Protein AF-A0A0M8W9K4-F1 (afdb_monomer)

Solvent-accessible surface area (backbone atoms only — not comparable to full-atom values): 4977 Å² total; per-residue (Å²): 126,70,86,83,69,84,66,82,86,88,83,75,89,67,85,50,74,71,55,49,51,60,54,46,51,34,42,76,69,67,74,43,75,73,68,81,63,51,61,44,48,29,25,52,88,50,44,67,63,53,49,53,39,43,73,70,57,41,90,76,46,82,31,77,47,71,28,84,86,58,78,26,74,68,77,85,125

Sequence (77 aa):
MMWFKGQHMGARAGAGEEDNRALQDLVAGGKAKPSFVVCHELSLDEAPTSYEHFDARDEGWTKVVLHPNGHGNGHKQ

Foldseek 3Di:
DCPPPPDDDDDDDDDDPVVVVVVVCCVVVVVDDCVVQEQFEFEPVCVVVLVVCVVVVPPSNGHYHYDPVGPTPDDDD

Secondary structure (DSSP, 8-state):
-GGGTT------SS--HHHHHHHHHHHHTTS--GGGG--EEEEGGGHHHHHHHHHHT-TT-S-EEEETTS-------

pLDDT: mean 84.67, std 14.74, range [38.09, 97.12]

Radius of gyration: 17.69 Å; Cα contacts (8 Å, |Δi|>4): 62; chains: 1; bounding box: 29×35×46 Å

Structure (mmCIF, N/CA/C/O backbone):
data_AF-A0A0M8W9K4-F1
#
_entry.id   AF-A0A0M8W9K4-F1
#
loop_
_atom_site.group_PDB
_atom_site.id
_atom_site.type_symbol
_atom_site.label_atom_id
_atom_site.label_alt_id
_atom_site.label_comp_id
_atom_site.label_asym_id
_atom_site.label_entity_id
_atom_site.label_seq_id
_atom_site.pdbx_PDB_ins_code
_atom_site.Cartn_x
_atom_site.Cartn_y
_atom_site.Cartn_z
_atom_site.occupancy
_atom_site.B_iso_or_equiv
_atom_site.auth_seq_id
_atom_site.auth_comp_id
_atom_site.auth_asym_id
_atom_site.auth_atom_id
_atom_site.pdbx_PDB_model_num
ATOM 1 N N . MET A 1 1 ? -16.129 -22.615 -25.640 1.00 60.81 1 MET A N 1
ATOM 2 C CA . MET A 1 1 ? -14.915 -23.448 -25.758 1.00 60.81 1 MET A CA 1
ATOM 3 C C . MET A 1 1 ? -13.682 -22.551 -25.782 1.00 60.81 1 MET A C 1
ATOM 5 O O . MET A 1 1 ? -13.481 -21.838 -26.757 1.00 60.81 1 MET A O 1
ATOM 9 N N . MET A 1 2 ? -12.902 -22.536 -24.703 1.00 63.91 2 MET A N 1
ATOM 10 C CA . MET A 1 2 ? -11.700 -21.694 -24.556 1.00 63.91 2 MET A CA 1
ATOM 11 C C . MET A 1 2 ? -10.511 -22.193 -25.406 1.00 63.91 2 MET A C 1
ATOM 13 O O . MET A 1 2 ? -9.646 -21.426 -25.809 1.00 63.91 2 MET A O 1
ATOM 17 N N . TRP A 1 3 ? -10.539 -23.478 -25.762 1.00 69.62 3 TRP A N 1
ATOM 18 C CA . TRP A 1 3 ? -9.453 -24.225 -26.399 1.00 69.62 3 TRP A CA 1
ATOM 19 C C . TRP A 1 3 ? -9.273 -24.035 -27.917 1.00 69.62 3 TRP A C 1
ATOM 21 O O . TRP A 1 3 ? -8.241 -24.419 -28.450 1.00 69.62 3 TRP A O 1
ATOM 31 N N . PHE A 1 4 ? -10.232 -23.430 -28.628 1.00 81.44 4 PHE A N 1
ATOM 32 C CA . PHE A 1 4 ? -10.167 -23.273 -30.097 1.00 81.44 4 PHE A CA 1
ATOM 33 C C . PHE A 1 4 ? -9.935 -21.831 -30.559 1.00 81.44 4 PHE A C 1
ATOM 35 O O . PHE A 1 4 ? -10.063 -21.528 -31.741 1.00 81.44 4 PHE A O 1
ATOM 42 N N . LYS A 1 5 ? -9.621 -20.924 -29.626 1.00 82.25 5 LYS A N 1
ATOM 43 C CA . LYS A 1 5 ? -9.435 -19.491 -29.906 1.00 82.25 5 LYS A CA 1
ATOM 44 C C . LYS A 1 5 ? -8.003 -18.997 -29.683 1.00 82.25 5 LYS A C 1
ATOM 46 O O . LYS A 1 5 ? -7.789 -17.792 -29.661 1.00 82.25 5 LYS A O 1
ATOM 51 N N . GLY A 1 6 ? -7.040 -19.900 -29.483 1.00 86.19 6 GLY A N 1
ATOM 52 C CA . GLY A 1 6 ? -5.643 -19.521 -29.236 1.00 86.19 6 GLY A CA 1
ATOM 53 C C . GLY A 1 6 ? -5.432 -18.731 -27.938 1.00 86.19 6 GLY A C 1
ATOM 54 O O . GLY A 1 6 ? -4.514 -17.924 -27.856 1.00 86.19 6 GLY A O 1
ATOM 55 N N . GLN A 1 7 ? -6.293 -18.911 -26.930 1.00 88.88 7 GLN A N 1
ATOM 56 C CA . GLN A 1 7 ? -6.141 -18.251 -25.631 1.00 88.88 7 GLN A CA 1
ATOM 57 C C . GLN A 1 7 ? -5.175 -19.042 -24.742 1.00 88.88 7 GLN A C 1
ATOM 59 O O . GLN A 1 7 ? -5.329 -20.251 -24.582 1.00 88.88 7 GLN A O 1
ATOM 64 N N . HIS A 1 8 ? -4.208 -18.352 -24.136 1.00 81.81 8 HIS A N 1
ATOM 65 C CA . HIS A 1 8 ? -3.265 -18.928 -23.176 1.00 81.81 8 HIS A CA 1
ATOM 66 C C . HIS A 1 8 ? -3.697 -18.586 -21.744 1.00 81.81 8 HIS A C 1
ATOM 68 O O . HIS A 1 8 ? -4.047 -17.442 -21.459 1.00 81.81 8 HIS A O 1
ATOM 74 N N . MET A 1 9 ? -3.642 -19.567 -20.837 1.00 83.81 9 MET A N 1
ATOM 75 C CA . MET A 1 9 ? -3.784 -19.348 -19.393 1.00 83.81 9 MET A CA 1
ATOM 76 C C . MET A 1 9 ? -2.414 -19.446 -18.736 1.00 83.81 9 MET A C 1
ATOM 78 O O . MET A 1 9 ? -1.819 -20.520 -18.703 1.00 83.81 9 MET A O 1
ATOM 82 N N . GLY A 1 10 ? -1.921 -18.329 -18.211 1.00 79.19 10 GLY A N 1
ATOM 83 C CA . GLY A 1 10 ? -0.762 -18.315 -17.328 1.00 79.19 10 GLY A CA 1
ATOM 84 C C . GLY A 1 10 ? -1.222 -18.367 -15.877 1.00 79.19 10 GLY A C 1
ATOM 85 O O . GLY A 1 10 ? -2.009 -17.525 -15.455 1.00 79.19 10 GLY A O 1
ATOM 86 N N . ALA A 1 11 ? -0.717 -19.331 -15.115 1.00 75.50 11 ALA A N 1
ATOM 87 C CA . ALA A 1 11 ? -0.821 -19.345 -13.664 1.00 75.50 11 ALA A CA 1
ATOM 88 C C . ALA A 1 11 ? 0.596 -19.421 -13.099 1.00 75.50 11 ALA A C 1
ATOM 90 O O . ALA A 1 11 ? 1.371 -20.306 -13.459 1.00 75.50 11 ALA A O 1
ATOM 91 N N . ARG A 1 12 ? 0.945 -18.470 -12.239 1.00 70.19 12 ARG A N 1
ATOM 92 C CA . ARG A 1 12 ? 2.247 -18.399 -11.582 1.00 70.19 12 ARG A CA 1
ATOM 93 C C . ARG A 1 12 ? 2.026 -18.109 -10.108 1.00 70.19 12 ARG A C 1
ATOM 95 O O . ARG A 1 12 ? 1.280 -17.194 -9.767 1.00 70.19 12 ARG A O 1
ATOM 102 N N . ALA A 1 13 ? 2.715 -18.846 -9.245 1.00 69.31 13 ALA A N 1
ATOM 103 C CA . ALA A 1 13 ? 2.848 -18.473 -7.846 1.00 69.31 13 ALA A CA 1
ATOM 104 C C . ALA A 1 13 ? 3.788 -17.263 -7.760 1.00 69.31 13 ALA A C 1
ATOM 106 O O . ALA A 1 13 ? 4.993 -17.450 -7.815 1.00 69.31 13 ALA A O 1
ATOM 107 N N . GLY A 1 14 ? 3.228 -16.049 -7.703 1.00 66.44 14 GLY A N 1
ATOM 108 C CA . GLY A 1 14 ? 3.925 -14.798 -7.370 1.00 66.44 14 GLY A CA 1
ATOM 109 C C . GLY A 1 14 ? 5.071 -14.364 -8.300 1.00 66.44 14 GLY A C 1
ATOM 110 O O . GLY A 1 14 ? 5.947 -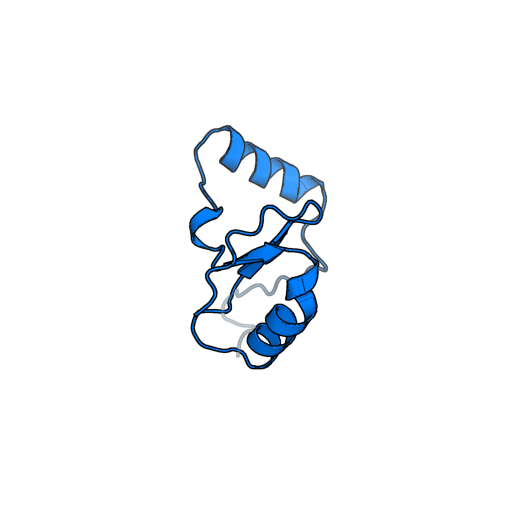15.136 -8.686 1.00 66.44 14 GLY A O 1
ATOM 111 N N . ALA A 1 15 ? 5.094 -13.082 -8.659 1.00 63.38 15 ALA A N 1
ATOM 112 C CA . ALA A 1 15 ? 6.252 -12.476 -9.310 1.00 63.38 15 ALA A CA 1
ATOM 113 C C . ALA A 1 15 ? 7.490 -12.624 -8.399 1.00 63.38 15 ALA A C 1
ATOM 115 O O . ALA A 1 15 ? 7.404 -12.484 -7.181 1.00 63.38 15 ALA A O 1
ATOM 116 N N . GLY A 1 16 ? 8.612 -13.018 -8.985 1.00 68.19 16 GLY A N 1
ATOM 117 C CA . GLY A 1 16 ? 9.854 -13.344 -8.286 1.00 68.19 16 GLY A CA 1
ATOM 118 C C . GLY A 1 16 ? 10.735 -12.108 -8.190 1.00 68.19 16 GLY A C 1
ATOM 119 O O . GLY A 1 16 ? 10.368 -11.035 -8.664 1.00 68.19 16 GLY A O 1
ATOM 120 N N . GLU A 1 17 ? 11.935 -12.253 -7.638 1.00 69.44 17 GLU A N 1
ATOM 121 C CA . GLU A 1 17 ? 12.860 -11.122 -7.501 1.00 69.44 17 GLU A CA 1
ATOM 122 C C . GLU A 1 17 ? 13.246 -10.486 -8.851 1.00 69.44 17 GLU A C 1
ATOM 124 O O . GLU A 1 17 ? 13.408 -9.272 -8.944 1.00 69.44 17 GLU A O 1
ATOM 129 N N . GLU A 1 18 ? 13.314 -11.282 -9.923 1.00 71.50 18 GLU A N 1
ATOM 130 C CA . GLU A 1 18 ? 13.601 -10.799 -11.280 1.00 71.50 18 GLU A CA 1
ATOM 131 C C . GLU A 1 18 ? 12.538 -9.820 -11.804 1.00 71.50 18 GLU A C 1
ATOM 133 O O . GLU A 1 18 ? 12.885 -8.755 -12.317 1.00 71.50 18 GLU A O 1
ATOM 138 N N . ASP A 1 19 ? 11.253 -10.131 -11.607 1.00 74.19 19 ASP A N 1
ATOM 139 C CA . ASP A 1 19 ? 10.147 -9.264 -12.028 1.00 74.19 19 ASP A CA 1
ATOM 140 C C . ASP A 1 19 ? 10.127 -7.962 -11.213 1.00 74.19 19 ASP A C 1
ATOM 142 O O . ASP A 1 19 ? 9.872 -6.882 -11.751 1.00 74.19 19 ASP A O 1
ATOM 146 N N . ASN A 1 20 ? 10.456 -8.041 -9.919 1.00 85.00 20 ASN A N 1
ATOM 147 C CA . ASN A 1 20 ? 10.506 -6.875 -9.040 1.00 85.00 20 ASN A CA 1
ATOM 148 C C . ASN A 1 20 ? 11.581 -5.871 -9.466 1.00 85.00 20 ASN A C 1
ATOM 150 O O . ASN A 1 20 ? 11.334 -4.670 -9.378 1.00 85.00 20 ASN A O 1
ATOM 154 N N . ARG A 1 21 ? 12.737 -6.329 -9.972 1.00 88.44 21 ARG A N 1
ATOM 155 C CA . ARG A 1 21 ? 13.778 -5.422 -10.489 1.00 88.44 21 ARG A CA 1
ATOM 156 C C . ARG A 1 21 ? 13.295 -4.635 -11.699 1.00 88.44 21 ARG A C 1
ATOM 158 O O . ARG A 1 21 ? 13.428 -3.417 -11.726 1.00 88.44 21 ARG A O 1
ATOM 165 N N . ALA A 1 22 ? 12.661 -5.309 -12.657 1.00 90.44 22 ALA A N 1
ATOM 166 C CA . ALA A 1 22 ? 12.112 -4.633 -13.828 1.00 90.44 22 ALA A CA 1
ATOM 167 C C . ALA A 1 22 ? 11.056 -3.583 -13.433 1.00 90.44 22 ALA A C 1
ATOM 169 O O . ALA A 1 22 ? 11.055 -2.471 -13.958 1.00 90.44 22 ALA A O 1
ATOM 170 N N . LEU A 1 23 ? 10.182 -3.901 -12.470 1.00 91.62 23 LEU A N 1
ATOM 171 C CA . LEU A 1 23 ? 9.202 -2.947 -11.940 1.00 91.62 23 LEU A CA 1
ATOM 172 C C . LEU A 1 23 ? 9.866 -1.788 -11.181 1.00 91.62 23 LEU A C 1
ATOM 174 O O . LEU A 1 23 ? 9.452 -0.639 -11.338 1.00 91.62 23 LEU A O 1
ATOM 178 N N . GLN A 1 24 ? 10.903 -2.068 -10.391 1.00 92.50 24 GLN A N 1
ATOM 179 C CA . GLN A 1 24 ? 11.678 -1.054 -9.678 1.00 92.50 24 GLN A CA 1
ATOM 180 C C . GLN A 1 24 ? 12.319 -0.059 -10.650 1.00 92.50 24 GLN A C 1
ATOM 182 O O . GLN A 1 24 ? 12.210 1.147 -10.425 1.00 92.50 24 GLN A O 1
ATOM 187 N N . ASP A 1 25 ? 12.914 -0.534 -11.745 1.00 95.12 25 ASP A N 1
ATOM 188 C CA . ASP A 1 25 ? 13.539 0.319 -12.762 1.00 95.12 25 ASP A CA 1
ATOM 189 C C . ASP A 1 25 ? 12.529 1.280 -13.406 1.00 95.12 25 ASP A C 1
ATOM 191 O O . ASP A 1 25 ? 12.852 2.436 -13.695 1.00 95.12 25 ASP A O 1
ATOM 195 N N . LEU A 1 26 ? 11.278 0.842 -13.590 1.00 95.44 26 LEU A N 1
ATOM 196 C CA . LEU A 1 26 ? 10.207 1.712 -14.084 1.00 95.44 26 LEU A CA 1
ATOM 197 C C . LEU A 1 26 ? 9.879 2.836 -13.095 1.00 95.44 26 LEU A C 1
ATOM 199 O O . LEU A 1 26 ? 9.649 3.969 -13.522 1.00 95.44 26 LEU A O 1
ATOM 203 N N . VAL A 1 27 ? 9.865 2.543 -11.794 1.00 95.56 27 VAL A N 1
ATOM 204 C CA . VAL A 1 27 ? 9.600 3.546 -10.752 1.00 95.56 27 VAL A CA 1
ATOM 205 C C . VAL A 1 27 ? 10.788 4.498 -10.602 1.00 95.56 27 VAL A C 1
ATOM 207 O O . VAL A 1 27 ? 10.603 5.713 -10.639 1.00 95.56 27 VAL A O 1
ATOM 210 N N . ALA A 1 28 ? 12.009 3.966 -10.506 1.00 96.00 28 ALA A N 1
ATOM 211 C CA . ALA A 1 28 ? 13.237 4.750 -10.371 1.00 96.00 28 ALA A CA 1
ATOM 212 C C . ALA A 1 28 ? 13.486 5.652 -11.591 1.00 96.00 28 ALA A C 1
ATOM 214 O O . ALA A 1 28 ? 13.896 6.802 -11.444 1.00 96.00 28 ALA A O 1
ATOM 215 N N . GLY A 1 29 ? 13.175 5.162 -12.794 1.00 96.88 29 GLY A N 1
ATOM 216 C CA . GLY A 1 29 ? 13.238 5.934 -14.034 1.00 96.88 29 GLY A CA 1
ATOM 217 C C . GLY A 1 29 ? 12.070 6.905 -14.245 1.00 96.88 29 GLY A C 1
ATOM 218 O O . GLY A 1 29 ? 11.982 7.500 -15.317 1.00 96.88 29 GLY A O 1
ATOM 219 N N . GLY A 1 30 ? 11.144 7.035 -13.285 1.00 95.44 30 GLY A N 1
ATOM 220 C CA . GLY A 1 30 ? 9.993 7.941 -13.366 1.00 95.44 30 GLY A CA 1
ATOM 221 C C . GLY A 1 30 ? 8.938 7.554 -14.409 1.00 95.44 30 GLY A C 1
ATOM 222 O O . GLY A 1 30 ? 8.051 8.349 -14.713 1.00 95.44 30 GLY A O 1
ATOM 223 N N . LYS A 1 31 ? 9.012 6.340 -14.965 1.00 97.00 31 LYS A N 1
ATOM 224 C CA . LYS A 1 31 ? 8.064 5.826 -15.967 1.00 97.00 31 LYS A CA 1
ATOM 225 C C . LYS A 1 31 ? 6.760 5.337 -15.337 1.00 97.00 31 LYS A C 1
ATOM 227 O O . LYS A 1 31 ? 5.752 5.236 -16.030 1.00 97.00 31 LYS A O 1
ATOM 232 N N . ALA A 1 32 ? 6.777 5.034 -14.039 1.00 95.62 32 ALA A N 1
ATOM 233 C CA . ALA A 1 32 ? 5.611 4.621 -13.272 1.00 95.62 32 ALA A CA 1
ATOM 234 C C . ALA A 1 32 ? 5.584 5.303 -11.898 1.00 95.62 32 ALA A C 1
ATOM 236 O O . ALA A 1 32 ? 6.601 5.394 -11.214 1.00 95.62 32 ALA A O 1
ATOM 237 N N . LYS A 1 33 ? 4.394 5.733 -11.463 1.00 95.38 33 LYS A N 1
ATOM 238 C CA . LYS A 1 33 ? 4.146 6.258 -10.114 1.00 95.38 33 LYS A CA 1
ATOM 239 C C . LYS A 1 33 ? 3.022 5.445 -9.471 1.00 95.38 33 LYS A C 1
ATOM 241 O O . LYS A 1 33 ? 1.865 5.802 -9.651 1.00 95.38 33 LYS A O 1
ATOM 246 N N . PRO A 1 34 ? 3.317 4.358 -8.741 1.00 93.25 34 PRO A N 1
ATOM 247 C CA . PRO A 1 34 ? 2.290 3.452 -8.228 1.00 93.25 34 PRO A CA 1
ATOM 248 C C . PRO A 1 34 ? 1.510 4.021 -7.035 1.00 93.25 34 PRO A C 1
ATOM 250 O O . PRO A 1 34 ? 0.557 3.398 -6.588 1.00 93.25 34 PRO A O 1
ATOM 253 N N . SER A 1 35 ? 1.859 5.202 -6.515 1.00 92.00 35 SER A N 1
ATOM 254 C CA . SER A 1 35 ? 1.197 5.770 -5.333 1.00 92.00 35 SER A CA 1
ATOM 255 C C . SER A 1 35 ? -0.315 5.958 -5.504 1.00 92.00 35 SER A C 1
ATOM 257 O O . SER A 1 35 ? -1.020 5.989 -4.510 1.00 92.00 35 SER A O 1
ATOM 259 N N . PHE A 1 36 ? -0.829 6.063 -6.736 1.00 91.31 36 PHE A N 1
ATOM 260 C CA . PHE A 1 36 ? -2.270 6.212 -6.973 1.00 91.31 36 PHE A CA 1
ATOM 261 C C . PHE A 1 36 ? -3.089 4.965 -6.610 1.00 91.31 36 PHE A C 1
ATOM 263 O O . PHE A 1 36 ? -4.296 5.083 -6.435 1.00 91.31 36 PHE A O 1
ATOM 270 N N . VAL A 1 37 ? -2.469 3.777 -6.536 1.00 91.44 37 VAL A N 1
ATOM 271 C CA . VAL A 1 37 ? -3.193 2.561 -6.134 1.00 91.44 37 VAL A CA 1
ATOM 272 C C . VAL A 1 37 ? -3.320 2.437 -4.621 1.00 91.44 37 VAL A C 1
ATOM 274 O O . VAL A 1 37 ? -4.169 1.681 -4.167 1.00 91.44 37 VAL A O 1
ATOM 277 N N . VAL A 1 38 ? -2.474 3.135 -3.852 1.00 92.50 38 VAL A N 1
ATOM 278 C CA . VAL A 1 38 ? -2.499 3.123 -2.385 1.00 92.50 38 VAL A CA 1
ATOM 279 C C . VAL A 1 38 ? -3.648 4.008 -1.922 1.00 92.50 38 VAL A C 1
ATOM 281 O O . VAL A 1 38 ? -3.669 5.197 -2.230 1.00 92.50 38 VAL A O 1
ATOM 284 N N . CYS A 1 39 ? -4.601 3.430 -1.195 1.00 92.44 39 CYS A N 1
ATOM 285 C CA . CYS A 1 39 ? -5.744 4.170 -0.671 1.00 92.44 39 CYS A CA 1
ATOM 286 C C . CYS A 1 39 ? -5.518 4.693 0.751 1.00 92.44 39 CYS A C 1
ATOM 288 O O . CYS A 1 39 ? -5.975 5.789 1.057 1.00 92.44 39 CYS A O 1
ATOM 290 N N . HIS A 1 40 ? -4.790 3.954 1.596 1.00 92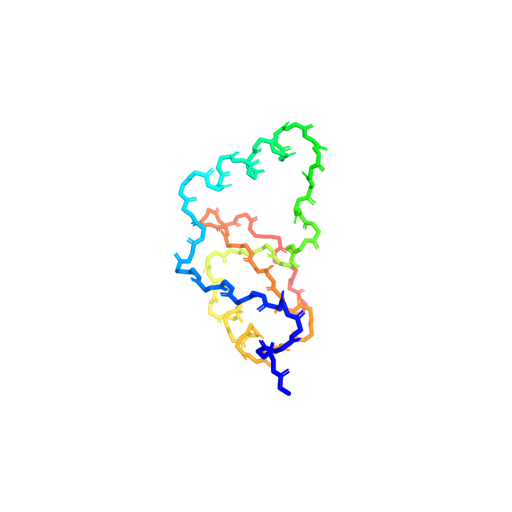.69 40 HIS A N 1
ATOM 291 C CA . HIS A 1 40 ? -4.539 4.346 2.985 1.00 92.69 40 HIS A CA 1
ATOM 292 C C . HIS A 1 40 ? -3.085 4.105 3.393 1.00 92.69 40 HIS A C 1
ATOM 294 O O . HIS A 1 40 ? -2.480 3.090 3.035 1.00 92.69 40 HIS A O 1
ATOM 300 N N . GLU A 1 41 ? -2.557 5.025 4.196 1.00 93.94 41 GLU A N 1
ATOM 301 C CA . GLU A 1 41 ? -1.252 4.940 4.848 1.00 93.94 41 GLU A CA 1
ATOM 302 C C . GLU A 1 41 ? -1.456 5.047 6.361 1.00 93.94 41 GLU A C 1
ATOM 304 O O . GLU A 1 41 ? -1.733 6.130 6.877 1.00 93.94 41 GLU A O 1
ATOM 309 N N . LEU A 1 42 ? -1.348 3.921 7.064 1.00 93.56 42 LEU A N 1
ATOM 310 C CA . LEU A 1 42 ? -1.745 3.791 8.470 1.00 93.56 42 LEU A CA 1
ATOM 311 C C . LEU A 1 42 ? -0.558 3.389 9.345 1.00 93.56 42 LEU A C 1
ATOM 313 O O . LEU A 1 42 ? 0.450 2.882 8.839 1.00 93.56 42 LEU A O 1
ATOM 317 N N . SER A 1 43 ? -0.656 3.605 10.655 1.00 94.38 43 SER A N 1
ATOM 318 C CA . SER A 1 43 ? 0.316 3.026 11.583 1.00 94.38 43 SER A CA 1
ATOM 319 C C . SER A 1 43 ? 0.111 1.511 11.704 1.00 94.38 43 SER A C 1
ATOM 321 O O . SER A 1 43 ? -0.908 0.955 11.290 1.00 94.38 43 SER A O 1
ATOM 323 N N . LEU A 1 44 ? 1.089 0.807 12.278 1.00 93.00 44 LEU A N 1
ATOM 324 C CA . LEU A 1 44 ? 0.953 -0.633 12.515 1.00 93.00 44 LEU A CA 1
ATOM 325 C C . LEU A 1 44 ? -0.161 -0.963 13.524 1.00 93.00 44 LEU A C 1
ATOM 327 O O . LEU A 1 44 ? -0.758 -2.034 13.447 1.00 93.00 44 LEU A O 1
ATOM 331 N N . ASP A 1 45 ? -0.463 -0.041 14.435 1.00 92.88 45 ASP A N 1
ATOM 332 C CA . ASP A 1 45 ? -1.502 -0.190 15.461 1.00 92.88 45 ASP A CA 1
ATOM 333 C C . ASP A 1 45 ? -2.910 -0.266 14.841 1.00 92.88 45 ASP A C 1
ATOM 335 O O . ASP A 1 45 ? -3.800 -0.918 15.383 1.00 92.88 45 ASP A O 1
ATOM 339 N N . GLU A 1 46 ? -3.096 0.365 13.678 1.00 93.75 46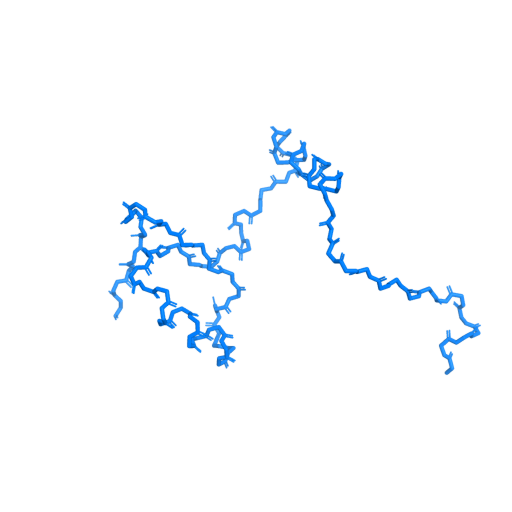 GLU A N 1
ATOM 340 C CA . GLU A 1 46 ? -4.351 0.403 12.915 1.00 93.75 46 GLU A CA 1
ATOM 341 C C . GLU A 1 46 ? -4.522 -0.814 11.984 1.00 93.75 46 GLU A C 1
ATOM 343 O O . GLU A 1 46 ? -5.539 -0.950 11.296 1.00 93.75 46 GLU A O 1
ATOM 348 N N . ALA A 1 47 ? -3.547 -1.732 11.961 1.00 93.94 47 ALA A N 1
ATOM 349 C CA . ALA A 1 47 ? -3.586 -2.912 11.104 1.00 93.94 47 ALA A CA 1
ATOM 350 C C . ALA 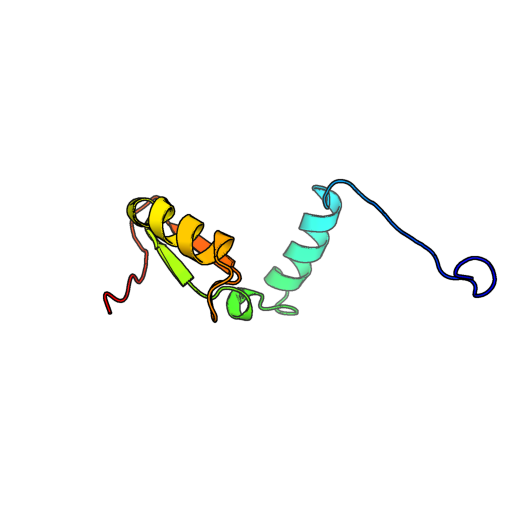A 1 47 ? -4.865 -3.760 11.273 1.00 93.94 47 ALA A C 1
ATOM 352 O O . ALA A 1 47 ? -5.432 -4.122 10.240 1.00 93.94 47 ALA A O 1
ATOM 353 N N . PRO A 1 48 ? -5.371 -4.060 12.492 1.00 96.25 48 PRO A N 1
ATOM 354 C CA . PRO A 1 48 ? -6.580 -4.871 12.654 1.00 96.25 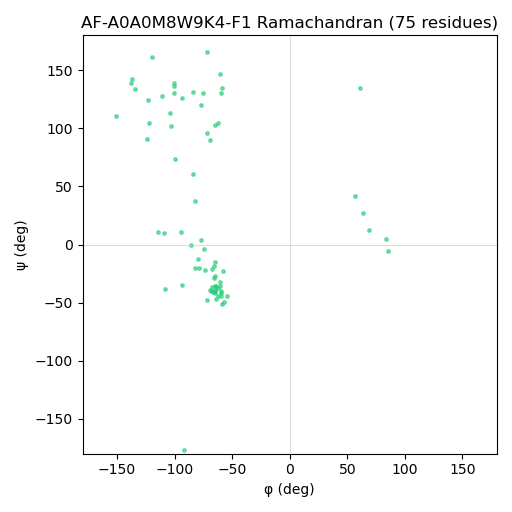48 PRO A CA 1
ATOM 355 C C . PRO A 1 48 ? -7.795 -4.278 11.931 1.00 96.25 48 PRO A C 1
ATOM 357 O O . PRO A 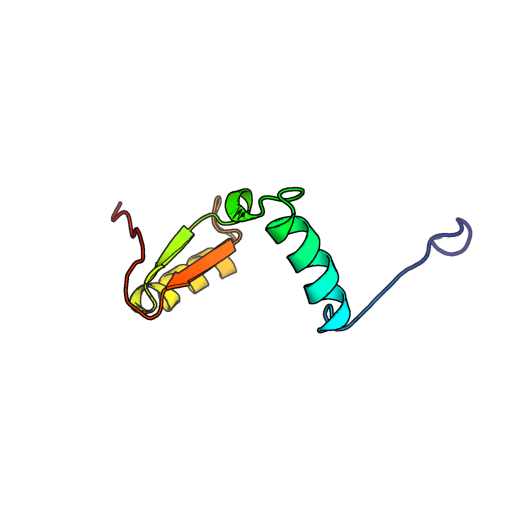1 48 ? -8.407 -4.955 11.110 1.00 96.25 48 PRO A O 1
ATOM 360 N N . THR A 1 49 ? -8.063 -2.987 12.136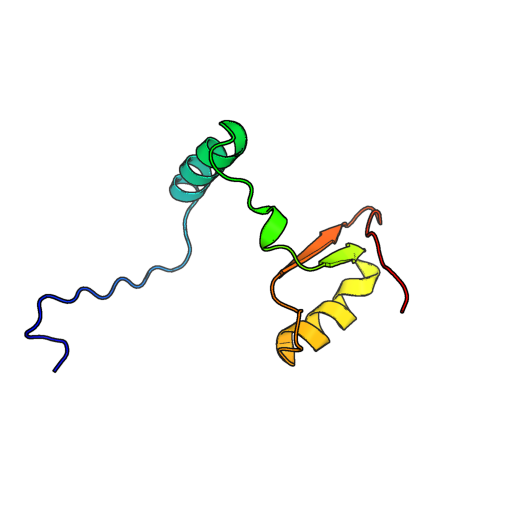 1.00 94.62 49 THR A N 1
ATOM 361 C CA . THR A 1 49 ? -9.153 -2.262 11.465 1.00 94.62 49 THR A CA 1
ATOM 362 C C . THR A 1 49 ? -8.982 -2.280 9.947 1.00 94.62 49 THR A C 1
ATOM 364 O O . THR A 1 49 ? -9.939 -2.496 9.208 1.00 94.62 49 THR A O 1
ATOM 367 N N . SER A 1 50 ? -7.748 -2.126 9.458 1.00 94.56 50 SER A N 1
ATOM 368 C CA . SER A 1 50 ? -7.485 -2.178 8.017 1.00 94.56 50 SER A CA 1
ATOM 369 C C . SER A 1 50 ? -7.775 -3.546 7.393 1.00 94.56 50 SER A C 1
ATOM 371 O O . SER A 1 50 ? -8.260 -3.614 6.263 1.00 94.56 50 SER A O 1
ATOM 373 N N . TYR A 1 51 ? -7.515 -4.633 8.129 1.00 95.88 51 TYR A N 1
ATOM 374 C CA . TYR A 1 51 ? -7.845 -5.984 7.686 1.00 95.88 51 TYR A CA 1
ATOM 375 C C . TYR A 1 51 ? -9.356 -6.216 7.670 1.00 95.88 51 TYR A C 1
ATOM 377 O O . TYR A 1 51 ? -9.839 -6.826 6.721 1.00 95.88 51 TYR A O 1
ATOM 385 N N . GLU A 1 52 ? -10.096 -5.706 8.660 1.00 97.12 52 GLU A N 1
ATOM 386 C CA . GLU A 1 52 ? -11.562 -5.811 8.709 1.00 97.12 52 GLU A CA 1
ATOM 387 C C . GLU A 1 52 ? -12.212 -5.170 7.475 1.00 97.12 52 GLU A C 1
ATOM 389 O O . GLU A 1 52 ? -12.969 -5.833 6.766 1.00 97.12 52 GLU A O 1
ATOM 394 N N . HIS A 1 53 ? -11.855 -3.922 7.157 1.00 96.31 53 HIS A N 1
ATOM 395 C CA . HIS A 1 53 ? -12.388 -3.227 5.980 1.00 96.31 53 HIS A CA 1
ATOM 396 C C . HIS A 1 53 ? -11.965 -3.877 4.655 1.00 96.31 53 HIS A C 1
ATOM 398 O O . HIS A 1 53 ? -12.756 -3.966 3.711 1.00 96.31 53 HIS A O 1
ATOM 404 N N . PHE A 1 54 ? -10.714 -4.344 4.569 1.00 94.94 54 PHE A N 1
ATOM 405 C CA . PHE A 1 54 ? -10.216 -5.025 3.375 1.00 94.94 54 PHE A CA 1
ATOM 406 C C . PHE A 1 54 ? -10.948 -6.353 3.128 1.00 94.94 54 PHE A C 1
ATOM 408 O O . PHE A 1 54 ? -11.312 -6.645 1.987 1.00 94.94 54 PHE A O 1
ATOM 415 N N . ASP A 1 55 ? -11.200 -7.139 4.179 1.00 96.00 55 ASP A N 1
ATOM 416 C CA . ASP A 1 55 ? -11.940 -8.405 4.086 1.00 96.00 55 ASP A CA 1
ATOM 417 C C . ASP A 1 55 ? -13.424 -8.178 3.752 1.00 96.00 55 ASP A C 1
ATOM 419 O O . ASP A 1 55 ? -13.979 -8.853 2.878 1.00 96.00 55 ASP A O 1
ATOM 423 N N . ALA A 1 56 ? -14.036 -7.149 4.352 1.00 96.69 56 ALA A N 1
ATOM 424 C CA . ALA A 1 56 ? -15.397 -6.707 4.043 1.00 96.69 56 ALA A CA 1
ATOM 425 C C . ALA A 1 56 ? -15.551 -6.151 2.613 1.00 96.69 56 ALA A C 1
A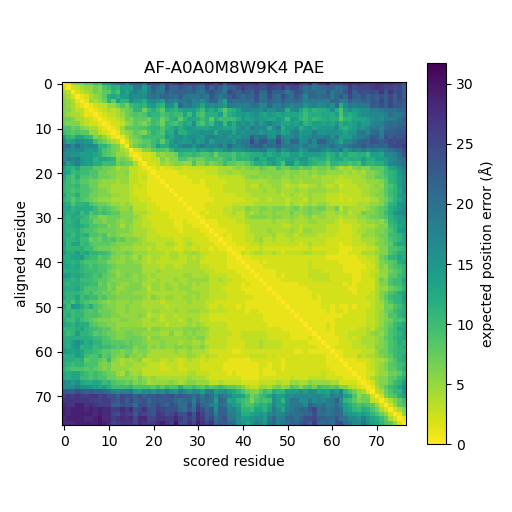TOM 427 O O . ALA A 1 56 ? -16.670 -6.075 2.100 1.00 96.69 56 ALA A O 1
ATOM 428 N N . ARG A 1 57 ? -14.433 -5.836 1.940 1.00 94.62 57 ARG A N 1
ATOM 429 C CA . ARG A 1 57 ? -14.375 -5.171 0.628 1.00 94.62 57 ARG A CA 1
ATOM 430 C C . ARG A 1 57 ? -15.092 -3.824 0.622 1.00 94.62 57 ARG A C 1
ATOM 432 O O . ARG A 1 57 ? -15.785 -3.495 -0.344 1.00 94.62 57 ARG A O 1
ATOM 439 N N . ASP A 1 58 ? -14.911 -3.056 1.687 1.00 96.88 58 ASP A N 1
ATOM 440 C CA . ASP A 1 58 ? -15.507 -1.732 1.785 1.00 96.88 58 ASP A CA 1
ATOM 441 C C . ASP A 1 58 ? -15.020 -0.815 0.656 1.00 96.88 58 ASP A C 1
ATOM 443 O O . ASP A 1 58 ? -13.884 -0.902 0.169 1.00 96.88 58 ASP A O 1
ATOM 447 N N . GLU A 1 59 ? -15.897 0.084 0.215 1.00 94.25 59 GLU A N 1
ATOM 448 C CA . GLU A 1 59 ? -15.568 1.027 -0.847 1.00 94.25 59 GLU A CA 1
ATOM 449 C C . GLU A 1 59 ? -14.366 1.893 -0.435 1.00 94.25 59 GLU A C 1
ATOM 451 O O . GLU A 1 59 ? -14.305 2.431 0.669 1.00 94.25 59 GLU A O 1
ATOM 456 N N . GLY A 1 60 ? -13.371 1.995 -1.319 1.00 92.00 60 GLY A N 1
ATOM 457 C CA . GLY A 1 60 ? -12.122 2.709 -1.040 1.00 92.00 60 GLY A CA 1
ATOM 458 C C . GLY A 1 60 ? -11.047 1.888 -0.315 1.00 92.00 60 GLY A C 1
ATOM 459 O O . GLY A 1 60 ? -9.914 2.355 -0.207 1.00 92.00 60 GLY A O 1
ATOM 460 N N . TRP A 1 61 ? -11.316 0.649 0.110 1.00 94.38 61 TRP A N 1
ATOM 461 C CA . TRP A 1 61 ? -10.345 -0.208 0.810 1.00 94.38 61 TRP A CA 1
ATOM 462 C C . TRP A 1 61 ? -9.685 -1.235 -0.117 1.00 94.38 61 TRP A C 1
ATOM 464 O O . TRP A 1 61 ? -9.968 -2.428 -0.084 1.00 94.38 61 TRP A O 1
ATOM 474 N N . THR A 1 62 ? -8.778 -0.767 -0.983 1.00 93.50 62 THR A N 1
ATOM 475 C CA . THR A 1 62 ? -8.125 -1.609 -2.010 1.00 93.50 62 THR A CA 1
ATOM 476 C C . THR A 1 62 ? -6.647 -1.911 -1.737 1.00 93.50 62 THR A C 1
ATOM 478 O O . THR A 1 62 ? -6.183 -3.019 -2.010 1.00 93.50 62 THR A O 1
ATOM 481 N N . LYS A 1 63 ? -5.876 -0.952 -1.211 1.00 94.38 63 LYS A N 1
ATOM 482 C CA . LYS A 1 63 ? -4.448 -1.130 -0.909 1.00 94.38 63 LYS A CA 1
ATOM 483 C C . LYS A 1 63 ? -4.012 -0.242 0.252 1.00 94.38 63 LYS A C 1
ATOM 485 O O . LYS A 1 63 ? -3.885 0.970 0.102 1.00 94.38 63 LYS A O 1
ATOM 490 N N . VAL A 1 64 ? -3.711 -0.876 1.377 1.00 94.44 64 VAL A N 1
ATOM 491 C CA . VAL A 1 64 ? -3.194 -0.220 2.582 1.00 94.44 64 VAL A CA 1
ATOM 492 C C . VAL A 1 64 ? -1.679 -0.411 2.664 1.00 94.44 64 VAL A C 1
ATOM 494 O O . VAL A 1 64 ? -1.167 -1.495 2.366 1.00 94.44 64 VAL A O 1
ATOM 497 N N . VAL A 1 65 ? -0.958 0.639 3.051 1.00 94.81 65 VAL A N 1
ATOM 498 C CA . VAL A 1 65 ? 0.458 0.587 3.437 1.00 94.81 65 VAL A CA 1
ATOM 499 C C . VAL A 1 65 ? 0.552 0.855 4.935 1.00 94.81 65 VAL A C 1
ATOM 501 O O . VAL A 1 65 ? 0.009 1.842 5.424 1.00 94.81 65 VAL A O 1
ATOM 504 N N . LEU A 1 66 ? 1.230 -0.036 5.658 1.00 94.44 66 LEU A N 1
ATOM 505 C CA . LEU A 1 66 ? 1.431 0.081 7.101 1.00 94.44 66 LEU A CA 1
ATOM 506 C C . LEU A 1 66 ? 2.828 0.629 7.395 1.00 94.44 66 LEU A C 1
ATOM 508 O O . LEU A 1 66 ? 3.828 0.111 6.894 1.00 94.44 66 LEU A O 1
ATOM 512 N N . HIS A 1 67 ? 2.884 1.647 8.247 1.00 93.19 67 HIS A N 1
ATOM 513 C CA . HIS A 1 67 ? 4.103 2.309 8.693 1.00 93.19 67 HIS A CA 1
ATOM 514 C C . HIS A 1 67 ? 4.465 1.839 10.109 1.00 93.19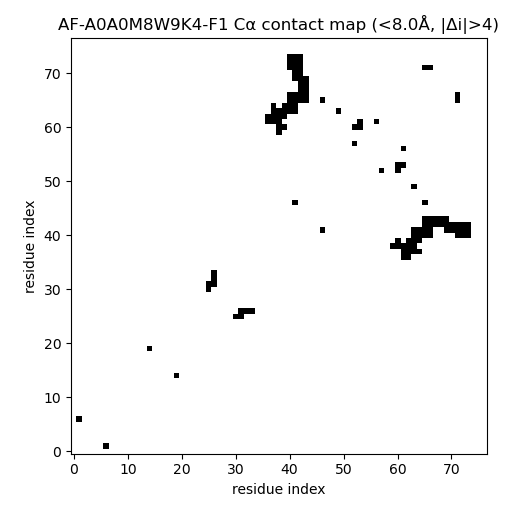 67 HIS A C 1
ATOM 516 O O . HIS A 1 67 ? 3.887 2.327 11.084 1.00 93.19 67 HIS A O 1
ATOM 522 N N . PRO A 1 68 ? 5.443 0.924 10.271 1.00 89.19 68 PRO A N 1
ATOM 523 C CA . PRO A 1 68 ? 5.796 0.355 11.576 1.00 89.19 68 PRO A CA 1
ATOM 524 C C . PRO A 1 68 ? 6.394 1.370 12.558 1.00 89.19 68 PRO A C 1
ATOM 526 O O . PRO A 1 68 ? 6.373 1.139 13.760 1.00 89.19 68 PRO A O 1
ATOM 529 N N . ASN A 1 69 ? 6.882 2.509 12.059 1.00 88.06 69 ASN A N 1
ATOM 530 C CA . ASN A 1 69 ? 7.443 3.588 12.875 1.00 88.06 69 ASN A CA 1
ATOM 531 C C . ASN A 1 69 ? 6.411 4.684 13.228 1.00 88.06 69 ASN A C 1
ATOM 533 O O . ASN A 1 69 ? 6.800 5.751 13.693 1.00 88.06 69 ASN A O 1
ATOM 537 N N . GLY A 1 70 ? 5.114 4.463 12.974 1.00 69.81 70 GLY A N 1
ATOM 538 C CA . GLY A 1 70 ? 4.032 5.347 13.437 1.00 69.81 70 GLY A CA 1
ATOM 539 C C . GLY A 1 70 ? 3.729 6.577 12.570 1.00 69.81 70 GLY A C 1
ATOM 540 O O . GLY A 1 70 ? 2.869 7.369 12.933 1.00 69.81 70 GLY A O 1
ATOM 541 N N . HIS A 1 71 ? 4.372 6.746 11.411 1.00 64.62 71 HIS A N 1
ATOM 542 C CA . HIS A 1 71 ? 4.097 7.849 10.470 1.00 64.62 71 HIS A CA 1
ATOM 543 C C . HIS A 1 71 ? 2.880 7.575 9.554 1.00 64.62 71 HIS A C 1
ATOM 545 O O . HIS A 1 71 ? 2.899 7.909 8.371 1.00 64.62 71 HIS A O 1
ATOM 551 N N . GLY A 1 72 ? 1.826 6.943 10.075 1.00 60.56 72 GLY A N 1
ATOM 552 C CA . GLY A 1 72 ? 0.552 6.826 9.365 1.00 60.56 72 GLY A CA 1
ATOM 553 C C . GLY A 1 72 ? -0.186 8.159 9.408 1.00 60.56 72 GLY A C 1
ATOM 554 O O . GLY A 1 72 ? -0.328 8.753 10.476 1.00 60.56 72 GLY A O 1
ATOM 555 N N . ASN A 1 73 ? -0.663 8.649 8.267 1.00 56.50 73 ASN A N 1
ATOM 556 C CA . ASN A 1 73 ? -1.496 9.849 8.219 1.00 56.50 73 ASN A CA 1
ATOM 557 C C . ASN A 1 73 ? -2.949 9.426 8.504 1.00 56.50 73 ASN A C 1
ATOM 559 O O . ASN A 1 73 ? -3.826 9.519 7.646 1.00 56.50 73 ASN A O 1
ATOM 563 N N . GLY A 1 74 ? -3.176 8.863 9.695 1.00 50.97 74 GLY A N 1
ATOM 564 C CA . GLY A 1 74 ? -4.478 8.383 10.143 1.00 50.97 74 GLY A CA 1
ATOM 565 C C . GLY A 1 74 ? -5.413 9.563 10.382 1.00 50.97 74 GLY A C 1
ATOM 566 O O . GLY A 1 74 ? -5.461 10.132 11.475 1.00 50.97 74 GLY A O 1
ATOM 567 N N . HIS A 1 75 ? -6.151 9.966 9.347 1.00 44.66 75 HIS A N 1
ATOM 568 C CA . HIS A 1 75 ? -7.325 10.809 9.523 1.00 44.66 75 HIS A CA 1
ATOM 569 C C . HIS A 1 75 ? -8.342 10.029 10.359 1.00 44.66 75 HIS A C 1
ATOM 571 O O . HIS A 1 75 ? -9.017 9.134 9.857 1.00 44.66 75 HIS A O 1
ATOM 577 N N . LYS A 1 76 ? -8.462 10.397 11.638 1.00 38.09 76 LYS A N 1
ATOM 578 C CA . LYS A 1 76 ? -9.630 10.060 12.451 1.00 38.09 76 LYS A CA 1
ATOM 579 C C . LYS A 1 76 ? -10.832 10.778 11.836 1.00 38.09 76 LYS A C 1
ATOM 581 O O . LYS A 1 76 ? -10.929 12.000 11.966 1.00 38.09 76 LYS A O 1
ATOM 586 N N . GLN A 1 77 ? -11.671 10.043 11.113 1.00 39.97 77 GLN A N 1
ATOM 587 C CA . GLN A 1 77 ? -13.059 10.437 10.872 1.00 39.97 77 GLN A CA 1
ATOM 588 C C . GLN A 1 77 ? -13.919 9.899 12.011 1.00 39.97 77 GLN A C 1
ATOM 590 O O . GLN A 1 77 ? -13.659 8.750 12.436 1.00 39.97 77 GLN A O 1
#

Mean predicted aligned error: 8.55 Å

Nearest PDB structures (foldseek):
  7utc-assembly1_D  TM=7.465E-01  e=5.119E-01  Thermoanaerobacter pseudethanolicus
  2oui-assembly1_A  TM=7.789E-01  e=7.270E-01  Entamoeba histolytica
  3fpl-assembly1_A  TM=8.155E-01  e=1.033E+00  Clostridium beijerinckii
  1y9a-assembly1_A  TM=7.801E-01  e=7.798E-01  Entamoeba histolytica
  6sch-assembly1_B  TM=7.458E-01  e=9.625E-01  Clostridium beijerinckii